Protein AF-A0A8X6V679-F1 (afdb_monomer)

Secondary structure (DSSP, 8-state):
-HHHHHGGGSPPHHHHHHHHHHHHTT----SPPPP-----TT--HHHHHHHHT--STTTS----------------------

Structure (mmCIF, N/CA/C/O backbone):
data_AF-A0A8X6V679-F1
#
_entry.id   AF-A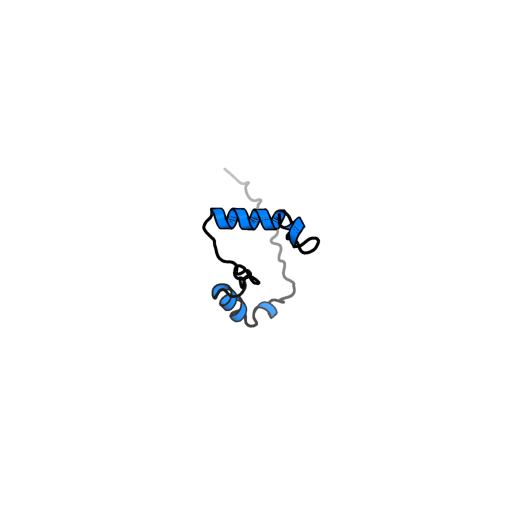0A8X6V679-F1
#
loop_
_atom_site.group_PDB
_atom_site.id
_atom_site.type_symbol
_atom_site.label_atom_id
_atom_site.label_alt_id
_atom_site.label_comp_id
_atom_site.label_asym_id
_atom_site.label_entity_id
_atom_site.label_seq_id
_atom_site.pdbx_PDB_ins_code
_atom_site.Cartn_x
_atom_site.Cartn_y
_atom_site.Cartn_z
_atom_site.occupancy
_atom_site.B_iso_or_equiv
_atom_site.auth_seq_id
_atom_site.auth_comp_id
_atom_site.auth_asym_id
_atom_site.auth_atom_id
_atom_site.pdbx_PDB_model_num
ATOM 1 N N . MET A 1 1 ? -10.571 7.291 8.590 1.00 79.00 1 MET A N 1
ATOM 2 C CA . MET A 1 1 ? -11.576 7.001 7.544 1.00 79.00 1 MET A CA 1
ATOM 3 C C . MET A 1 1 ? -11.619 5.514 7.212 1.00 79.00 1 MET A C 1
ATOM 5 O O . MET A 1 1 ? -12.658 4.926 7.447 1.00 79.00 1 MET A O 1
ATOM 9 N N . MET A 1 2 ? -10.517 4.878 6.779 1.00 85.06 2 MET A N 1
ATOM 10 C CA . MET A 1 2 ? -10.535 3.445 6.417 1.00 85.06 2 MET A CA 1
ATOM 11 C C . MET A 1 2 ? -10.996 2.508 7.539 1.00 85.06 2 MET A C 1
ATOM 13 O O . MET A 1 2 ? -11.867 1.686 7.299 1.00 85.06 2 MET A O 1
ATOM 17 N N . VAL A 1 3 ? -10.512 2.692 8.770 1.00 89.81 3 VAL A N 1
ATOM 18 C CA . VAL A 1 3 ? -10.929 1.867 9.924 1.00 89.81 3 VAL A CA 1
ATOM 19 C C . VAL A 1 3 ? -12.436 1.952 10.199 1.00 89.81 3 VAL A C 1
ATOM 21 O O . VAL A 1 3 ? -13.025 0.994 10.667 1.00 89.81 3 VAL A O 1
ATOM 24 N N . ARG A 1 4 ? -13.097 3.069 9.862 1.00 93.25 4 ARG A N 1
ATOM 25 C CA . ARG A 1 4 ? -14.552 3.205 10.056 1.00 93.25 4 ARG A CA 1
ATOM 26 C C . ARG A 1 4 ? -15.385 2.429 9.032 1.00 93.25 4 ARG A C 1
ATOM 28 O O . ARG A 1 4 ? -16.573 2.269 9.255 1.00 93.25 4 ARG A O 1
ATOM 35 N N . VAL A 1 5 ? -14.799 2.048 7.897 1.00 93.31 5 VAL A N 1
ATOM 36 C CA . VAL A 1 5 ? -15.508 1.399 6.779 1.00 93.31 5 VAL A CA 1
ATOM 37 C C . VAL A 1 5 ? -15.113 -0.069 6.659 1.00 93.31 5 VAL A C 1
ATOM 39 O O . VAL A 1 5 ? -15.955 -0.907 6.374 1.00 93.31 5 VAL A O 1
ATOM 42 N N . TYR A 1 6 ? -13.831 -0.366 6.870 1.00 93.38 6 TYR A N 1
ATOM 43 C CA . TYR A 1 6 ? -13.256 -1.697 6.689 1.00 93.38 6 TYR A CA 1
ATOM 44 C C . TYR A 1 6 ? -12.922 -2.397 8.007 1.00 93.38 6 TYR A C 1
ATOM 46 O O . TYR A 1 6 ? -12.557 -3.566 7.969 1.00 93.38 6 TYR A O 1
ATOM 54 N N . GLU A 1 7 ? -13.029 -1.698 9.144 1.00 92.88 7 GLU A N 1
ATOM 55 C CA . GLU A 1 7 ? -12.764 -2.239 10.483 1.00 92.88 7 GLU A CA 1
ATOM 56 C C . GLU A 1 7 ? -11.440 -3.022 10.515 1.00 92.88 7 GLU A C 1
ATOM 58 O O . GLU A 1 7 ? -10.386 -2.454 10.212 1.00 92.88 7 GLU A O 1
ATOM 63 N N . ASP A 1 8 ? -11.493 -4.319 10.810 1.00 92.81 8 ASP A N 1
ATOM 64 C CA . ASP A 1 8 ? -10.334 -5.208 10.923 1.00 92.81 8 ASP A CA 1
ATOM 65 C C . ASP A 1 8 ? -9.650 -5.515 9.581 1.00 92.81 8 ASP A C 1
ATOM 67 O O . ASP A 1 8 ? -8.497 -5.940 9.549 1.00 92.81 8 ASP A O 1
ATOM 71 N N . GLN A 1 9 ? -10.336 -5.283 8.459 1.00 93.62 9 GLN A N 1
ATOM 72 C CA . GLN A 1 9 ? -9.786 -5.427 7.106 1.00 93.62 9 GLN A CA 1
ATOM 73 C C . GLN A 1 9 ? -9.129 -4.134 6.604 1.00 93.62 9 GLN A C 1
ATOM 75 O O . GLN A 1 9 ? -8.655 -4.069 5.467 1.00 93.62 9 GLN A O 1
ATOM 80 N N . ALA A 1 10 ? -9.110 -3.075 7.418 1.00 93.12 10 ALA A N 1
ATOM 81 C CA . ALA A 1 10 ? -8.450 -1.837 7.047 1.00 93.12 10 ALA A CA 1
ATOM 82 C C . ALA A 1 10 ? -6.935 -2.040 6.898 1.00 93.12 10 ALA A C 1
ATOM 84 O O . ALA A 1 10 ? -6.277 -2.697 7.706 1.00 93.12 10 ALA A O 1
ATOM 85 N N . LEU A 1 11 ? -6.359 -1.397 5.880 1.00 91.44 11 LEU A N 1
ATOM 86 C CA . LEU A 1 11 ? -4.912 -1.350 5.713 1.00 91.44 11 LEU A CA 1
ATOM 87 C C . LEU A 1 11 ? -4.246 -0.735 6.948 1.00 91.44 11 LEU A C 1
ATOM 89 O O . LEU A 1 11 ? -4.728 0.247 7.521 1.00 91.44 11 LEU A O 1
ATOM 93 N N . SER A 1 12 ? -3.089 -1.282 7.320 1.00 92.25 12 SER A N 1
ATOM 94 C CA . SER A 1 12 ? -2.295 -0.711 8.403 1.00 92.25 12 SER A CA 1
ATOM 95 C C . SER A 1 12 ? -1.796 0.689 8.036 1.00 92.25 12 SER A C 1
ATOM 97 O O . SER A 1 12 ? -1.600 1.023 6.864 1.00 92.25 12 SER A O 1
ATOM 99 N N . MET A 1 13 ? -1.525 1.509 9.054 1.00 91.25 13 MET A N 1
ATOM 100 C CA . MET A 1 13 ? -1.056 2.884 8.863 1.00 91.25 13 MET A CA 1
ATOM 101 C C . MET A 1 13 ? 0.207 2.962 7.982 1.00 91.25 13 MET A C 1
ATOM 103 O O . MET A 1 13 ? 0.352 3.882 7.181 1.00 91.25 13 MET A O 1
ATOM 107 N N . LYS A 1 14 ? 1.096 1.962 8.073 1.00 94.06 14 LYS A N 1
ATOM 108 C CA . LYS A 1 14 ? 2.303 1.865 7.240 1.00 94.06 14 LYS A CA 1
ATOM 109 C C . LYS A 1 14 ? 1.968 1.818 5.745 1.00 94.06 14 LYS A C 1
ATOM 111 O O . LYS A 1 14 ? 2.565 2.567 4.977 1.00 94.06 14 LYS A O 1
ATOM 116 N N . PHE A 1 15 ? 1.006 0.984 5.346 1.00 92.81 15 PHE A N 1
ATOM 117 C CA . PHE A 1 15 ? 0.582 0.884 3.946 1.00 92.81 15 PHE A CA 1
ATOM 118 C C . PHE A 1 15 ? -0.072 2.179 3.463 1.00 92.81 15 PHE A C 1
ATOM 120 O O . PHE A 1 15 ? 0.192 2.617 2.348 1.00 92.81 15 PHE A O 1
ATOM 127 N N . VAL A 1 16 ? -0.875 2.834 4.307 1.00 92.25 16 VAL A N 1
ATOM 128 C CA . VAL A 1 16 ? -1.501 4.121 3.963 1.00 92.25 16 VAL A CA 1
ATOM 129 C C . VAL A 1 16 ? -0.442 5.183 3.646 1.00 92.25 16 VAL A C 1
ATOM 131 O O . VAL A 1 16 ? -0.577 5.896 2.653 1.00 92.25 16 VAL A O 1
ATOM 134 N N . TYR A 1 17 ? 0.632 5.268 4.437 1.00 94.44 17 TYR A N 1
ATOM 135 C CA . TYR A 1 17 ? 1.721 6.215 4.175 1.00 94.44 17 TYR A CA 1
ATOM 136 C C . TYR A 1 17 ? 2.529 5.884 2.919 1.00 94.44 17 TYR A C 1
ATOM 138 O O . TYR A 1 17 ? 2.917 6.797 2.194 1.00 94.44 17 TYR A O 1
ATOM 146 N N . GLU A 1 18 ? 2.759 4.603 2.637 1.00 93.38 18 GLU A N 1
ATOM 147 C CA . GLU A 1 18 ? 3.434 4.172 1.411 1.00 93.38 18 GLU A CA 1
ATOM 148 C C . GLU A 1 18 ? 2.636 4.572 0.162 1.00 93.38 18 GLU A C 1
ATOM 150 O O . GLU A 1 18 ? 3.178 5.187 -0.756 1.00 93.38 18 GLU A O 1
ATOM 155 N N . TRP A 1 19 ? 1.327 4.307 0.157 1.00 92.19 19 TRP A N 1
ATOM 156 C CA . TRP A 1 19 ? 0.436 4.745 -0.918 1.00 92.19 19 TRP A CA 1
ATOM 157 C C . TRP A 1 19 ? 0.386 6.267 -1.038 1.00 92.19 19 TRP A C 1
ATOM 159 O O . TRP A 1 19 ? 0.455 6.799 -2.142 1.00 92.19 19 TRP A O 1
ATOM 169 N N . PHE A 1 20 ? 0.331 6.983 0.087 1.00 93.19 20 PHE A N 1
ATOM 170 C CA . PHE A 1 20 ? 0.362 8.443 0.084 1.00 93.19 20 PHE A CA 1
ATOM 171 C C . PHE A 1 20 ? 1.646 9.002 -0.549 1.00 93.19 20 PHE A C 1
ATOM 173 O O . PHE A 1 20 ? 1.576 9.937 -1.344 1.00 93.19 20 PHE A O 1
ATOM 180 N N . ALA A 1 21 ? 2.809 8.421 -0.244 1.00 94.19 21 ALA A N 1
ATOM 181 C CA . ALA A 1 21 ? 4.073 8.806 -0.869 1.00 94.19 21 ALA A CA 1
ATOM 182 C C . ALA A 1 21 ? 4.067 8.526 -2.381 1.00 94.19 21 ALA A C 1
ATOM 184 O O . ALA A 1 21 ? 4.382 9.419 -3.164 1.00 94.19 21 ALA A O 1
ATOM 185 N N . ARG A 1 22 ? 3.603 7.340 -2.797 1.00 94.06 22 ARG A N 1
ATOM 186 C CA . ARG A 1 22 ? 3.474 6.966 -4.216 1.00 94.06 22 ARG A CA 1
ATOM 187 C C . ARG A 1 22 ? 2.587 7.930 -5.001 1.00 94.06 22 ARG A C 1
ATOM 189 O O . ARG A 1 22 ? 2.964 8.346 -6.093 1.00 94.06 22 ARG A O 1
ATOM 196 N N . PHE A 1 23 ? 1.452 8.338 -4.434 1.00 93.19 23 PHE A N 1
ATOM 197 C CA . PHE A 1 23 ? 0.579 9.327 -5.070 1.00 93.19 23 PHE A CA 1
ATOM 198 C C . PHE A 1 23 ? 1.249 10.697 -5.196 1.00 93.19 23 PHE A C 1
ATOM 200 O O . PHE A 1 23 ? 1.108 11.352 -6.225 1.00 93.19 23 PHE A O 1
ATOM 207 N N . ARG A 1 24 ? 2.028 11.123 -4.193 1.00 95.25 24 ARG A N 1
ATOM 208 C CA . ARG A 1 24 ? 2.809 12.370 -4.280 1.00 95.25 24 ARG A CA 1
ATOM 209 C C . ARG A 1 24 ? 3.905 12.320 -5.344 1.00 95.25 24 ARG A C 1
ATOM 211 O O . ARG A 1 24 ? 4.249 13.362 -5.890 1.00 95.25 24 ARG A O 1
ATOM 218 N N . GLU A 1 25 ? 4.433 11.137 -5.633 1.00 94.88 25 GLU A N 1
ATOM 219 C CA . GLU A 1 25 ? 5.409 10.888 -6.701 1.00 94.88 25 GLU A CA 1
ATOM 220 C C . GLU A 1 25 ? 4.756 10.736 -8.090 1.00 94.88 25 GLU A C 1
ATOM 222 O O . GLU A 1 25 ? 5.458 10.527 -9.077 1.00 94.88 25 GLU A O 1
ATOM 227 N N . GLY A 1 26 ? 3.423 10.844 -8.192 1.00 93.50 26 GLY A N 1
ATOM 228 C CA . GLY A 1 26 ? 2.679 10.686 -9.448 1.00 93.50 26 GLY A CA 1
ATOM 229 C C . GLY A 1 26 ? 2.476 9.229 -9.877 1.00 93.50 26 GLY A C 1
A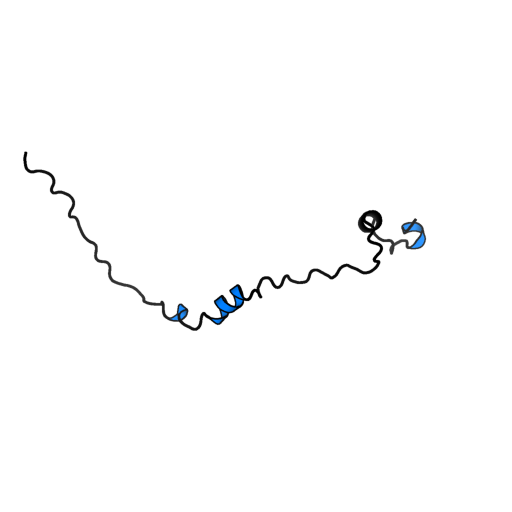TOM 230 O O . GLY A 1 26 ? 2.097 8.958 -11.015 1.00 93.50 26 GLY A O 1
ATOM 231 N N . CYS A 1 27 ? 2.728 8.264 -8.989 1.00 89.38 27 CYS A N 1
ATOM 232 C CA . CYS A 1 27 ? 2.490 6.851 -9.257 1.00 89.38 27 CYS A CA 1
ATOM 233 C C . CYS A 1 27 ? 1.042 6.480 -8.907 1.00 89.38 27 CYS A C 1
ATOM 235 O O . CYS A 1 27 ? 0.727 6.110 -7.778 1.0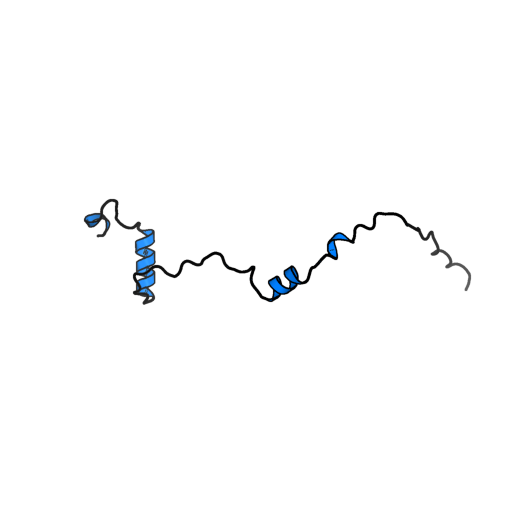0 89.38 27 CYS A O 1
ATOM 237 N N . GLU A 1 28 ? 0.159 6.561 -9.901 1.00 89.38 28 GLU A N 1
ATOM 238 C CA . GLU A 1 28 ? -1.276 6.255 -9.760 1.00 89.38 28 GLU A CA 1
ATOM 239 C C . GLU A 1 28 ? -1.617 4.772 -10.004 1.00 89.38 28 GLU A C 1
ATOM 241 O O . GLU A 1 28 ? -2.779 4.366 -9.976 1.00 89.38 28 GLU A O 1
ATOM 246 N N . ARG A 1 29 ? -0.609 3.929 -10.262 1.00 89.38 29 ARG A N 1
ATOM 247 C CA . ARG A 1 29 ? -0.818 2.506 -10.557 1.00 89.38 29 ARG A CA 1
ATOM 248 C C . ARG A 1 29 ? -1.290 1.764 -9.307 1.00 89.38 29 ARG A C 1
ATOM 250 O O . ARG A 1 29 ? -0.579 1.704 -8.310 1.00 89.38 29 ARG A O 1
ATOM 257 N N . VAL A 1 30 ? -2.457 1.128 -9.410 1.00 89.31 30 VAL A N 1
ATOM 258 C CA . VAL A 1 30 ? -3.046 0.304 -8.337 1.00 89.31 30 VAL A CA 1
ATOM 259 C C . VAL A 1 30 ? -2.399 -1.087 -8.257 1.00 89.31 30 VAL A C 1
ATOM 261 O O . VAL A 1 30 ? -2.402 -1.721 -7.208 1.00 89.31 30 VAL A O 1
ATOM 264 N N . SER A 1 31 ? -1.821 -1.567 -9.360 1.00 88.62 31 SER A N 1
ATOM 265 C CA . SER A 1 31 ? -1.130 -2.856 -9.415 1.00 88.62 31 SER A CA 1
ATOM 266 C C . SER A 1 31 ? 0.182 -2.834 -8.632 1.00 88.62 31 SER A C 1
ATOM 268 O O . SER A 1 31 ? 0.935 -1.859 -8.722 1.00 88.62 31 SER A O 1
ATOM 270 N N . ASP A 1 32 ? 0.518 -3.950 -7.987 1.00 86.44 32 ASP A N 1
ATOM 271 C CA . ASP A 1 32 ? 1.847 -4.147 -7.416 1.00 86.44 32 ASP A CA 1
ATOM 272 C C . ASP A 1 32 ? 2.940 -3.987 -8.476 1.00 86.44 32 ASP A C 1
ATOM 274 O O . ASP A 1 32 ? 2.774 -4.319 -9.655 1.00 86.44 32 ASP A O 1
ATOM 278 N N . ASN A 1 33 ? 4.092 -3.482 -8.037 1.00 83.19 33 ASN A N 1
ATOM 279 C CA . ASN A 1 33 ? 5.274 -3.500 -8.883 1.00 83.19 33 ASN A CA 1
ATOM 280 C C . ASN A 1 33 ? 5.672 -4.955 -9.156 1.00 83.19 33 ASN A C 1
ATOM 282 O O . ASN A 1 33 ? 5.469 -5.811 -8.288 1.00 83.19 33 ASN A O 1
ATOM 286 N N . PRO A 1 34 ? 6.278 -5.244 -10.323 1.00 87.31 34 PRO A N 1
ATOM 287 C CA . PRO A 1 34 ? 6.812 -6.569 -10.591 1.00 87.31 34 PRO A CA 1
ATOM 288 C C . PRO A 1 34 ? 7.694 -6.985 -9.416 1.00 87.31 34 PRO A C 1
ATOM 290 O O . PRO A 1 34 ? 8.624 -6.268 -9.028 1.00 87.31 34 PRO A O 1
ATOM 293 N N . ARG A 1 35 ? 7.350 -8.119 -8.799 1.00 84.00 35 ARG A N 1
ATOM 294 C CA . ARG A 1 35 ? 8.103 -8.655 -7.671 1.00 84.00 35 ARG A CA 1
ATOM 295 C C . ARG A 1 35 ? 9.527 -8.848 -8.165 1.00 84.00 35 ARG A C 1
ATOM 297 O O . ARG A 1 35 ? 9.737 -9.593 -9.119 1.00 84.00 35 ARG A O 1
ATOM 304 N N . ARG A 1 36 ? 10.499 -8.171 -7.545 1.00 77.06 36 ARG A N 1
ATOM 305 C CA . ARG A 1 36 ? 11.907 -8.495 -7.782 1.00 77.06 36 ARG A CA 1
ATOM 306 C C . ARG A 1 36 ? 12.065 -9.962 -7.399 1.00 77.06 36 ARG A C 1
ATOM 308 O O . ARG A 1 36 ? 11.969 -10.304 -6.223 1.00 77.06 36 ARG A O 1
ATOM 315 N N . GLY A 1 37 ? 12.155 -10.821 -8.409 1.00 82.25 37 GLY A N 1
ATOM 316 C CA . GLY A 1 37 ? 12.369 -12.245 -8.221 1.00 82.25 37 GLY A CA 1
ATOM 317 C C . GLY A 1 37 ? 13.742 -12.500 -7.611 1.00 82.25 37 GLY A C 1
ATOM 318 O O . GLY A 1 37 ? 14.477 -11.571 -7.261 1.00 82.25 37 GLY A O 1
ATOM 319 N N . ARG A 1 38 ? 14.118 -13.778 -7.518 1.00 79.88 38 ARG A N 1
ATOM 320 C CA . ARG A 1 38 ? 15.522 -14.129 -7.308 1.00 79.88 38 ARG A CA 1
ATOM 321 C C . ARG A 1 38 ? 16.317 -13.461 -8.428 1.00 79.88 38 ARG A C 1
ATOM 323 O O . ARG A 1 38 ? 16.040 -13.702 -9.596 1.00 79.88 38 ARG A O 1
ATOM 330 N N . LEU A 1 39 ? 17.256 -12.597 -8.059 1.00 65.06 39 LEU A N 1
ATOM 331 C CA . LEU A 1 39 ? 18.229 -12.071 -9.002 1.00 65.06 39 LEU A CA 1
ATOM 332 C C . LEU A 1 39 ? 18.941 -13.280 -9.619 1.00 65.06 39 LEU A C 1
ATOM 334 O O . LEU A 1 39 ? 19.604 -14.030 -8.901 1.00 65.06 39 LEU A O 1
ATOM 338 N N . GLU A 1 40 ? 18.784 -13.495 -10.922 1.00 57.28 40 GLU A N 1
ATOM 339 C CA . GLU A 1 40 ? 19.576 -14.461 -11.690 1.00 57.28 40 GLU A CA 1
ATOM 340 C C . GLU A 1 40 ? 21.000 -13.916 -11.879 1.00 57.28 40 GLU A C 1
ATOM 342 O O . GLU A 1 40 ? 21.527 -13.826 -12.977 1.00 57.28 40 GLU A O 1
ATOM 347 N N . THR A 1 41 ? 21.663 -13.524 -10.791 1.00 56.97 41 THR A N 1
ATOM 348 C CA . THR A 1 41 ? 23.069 -13.094 -10.814 1.00 56.97 41 THR A CA 1
ATOM 349 C C . THR A 1 41 ? 24.028 -14.252 -11.096 1.00 56.97 41 THR A C 1
ATOM 351 O O . THR A 1 41 ? 25.230 -14.038 -11.208 1.00 56.97 41 THR A O 1
ATOM 354 N N . SER A 1 42 ? 23.520 -15.484 -11.203 1.00 57.84 42 SER A N 1
ATOM 355 C CA . SER A 1 42 ? 24.296 -16.672 -11.564 1.00 57.84 42 SER A CA 1
ATOM 356 C C . SER A 1 42 ? 24.342 -16.947 -13.069 1.00 57.84 42 SER A C 1
ATOM 358 O O . SER A 1 42 ? 25.077 -17.837 -13.474 1.00 57.84 42 SER A O 1
ATOM 360 N N . VAL A 1 43 ? 23.577 -16.217 -13.886 1.00 59.12 43 VAL A N 1
ATOM 361 C CA . VAL A 1 43 ? 23.459 -16.433 -15.338 1.00 59.12 43 VAL A CA 1
ATOM 362 C C . VAL A 1 43 ? 23.981 -15.191 -16.075 1.00 59.12 43 VAL A C 1
ATOM 364 O O . VAL A 1 43 ? 23.278 -14.598 -16.882 1.00 59.12 43 VAL A O 1
ATOM 367 N N . SER A 1 44 ? 25.196 -14.730 -15.749 1.00 65.69 44 SER A N 1
ATOM 368 C CA . SER A 1 44 ? 25.952 -13.916 -16.715 1.00 65.69 44 SER A CA 1
ATOM 369 C C . SER A 1 44 ? 26.739 -14.870 -17.603 1.00 65.69 44 SER A C 1
ATOM 371 O O . SER A 1 44 ? 27.226 -15.897 -17.118 1.00 65.69 44 SER A O 1
ATOM 373 N N . ASP A 1 45 ? 26.873 -14.537 -18.885 1.00 64.94 45 ASP A N 1
ATOM 374 C CA . ASP A 1 45 ? 27.632 -15.340 -19.851 1.00 64.94 45 ASP A CA 1
ATOM 375 C C . ASP A 1 45 ? 29.054 -15.639 -19.339 1.00 64.94 45 ASP A C 1
ATOM 377 O O . ASP A 1 45 ? 29.573 -16.737 -19.516 1.00 64.94 45 ASP A O 1
ATOM 381 N N . GLU A 1 46 ? 29.638 -14.716 -18.568 1.00 67.88 46 GLU A N 1
ATOM 382 C CA . GLU A 1 46 ? 30.964 -14.857 -17.956 1.00 67.88 46 GLU A CA 1
ATOM 383 C C . GLU A 1 46 ? 31.024 -15.957 -16.883 1.00 67.88 46 GLU A C 1
ATOM 385 O O . GLU A 1 46 ? 32.060 -16.605 -16.717 1.00 67.88 46 GLU A O 1
ATOM 390 N N . ASN A 1 47 ? 29.944 -16.154 -16.117 1.00 62.75 47 ASN A N 1
ATOM 391 C CA . ASN A 1 47 ? 29.852 -17.224 -15.119 1.00 62.75 47 ASN A CA 1
ATOM 392 C C . ASN A 1 47 ? 29.559 -18.569 -15.793 1.00 62.75 47 ASN A C 1
ATOM 394 O O . ASN A 1 47 ? 30.116 -19.591 -15.398 1.00 62.75 47 ASN A O 1
ATOM 398 N N . ILE A 1 48 ? 28.749 -18.552 -16.853 1.00 70.00 48 ILE A N 1
ATOM 399 C CA . ILE A 1 48 ? 28.396 -19.732 -17.642 1.00 70.00 48 ILE A CA 1
ATOM 400 C C . ILE A 1 48 ? 29.625 -20.292 -18.366 1.00 70.00 48 ILE A C 1
ATOM 402 O O . ILE A 1 48 ? 29.883 -21.493 -18.300 1.00 70.00 48 ILE A O 1
ATOM 406 N N . GLU A 1 49 ? 30.420 -19.436 -19.007 1.00 66.94 49 GLU A N 1
ATOM 407 C CA . GLU A 1 49 ? 31.663 -19.846 -19.660 1.00 66.94 49 GLU A CA 1
ATOM 408 C C . GLU A 1 49 ? 32.667 -20.407 -18.647 1.00 66.94 49 GLU A C 1
ATOM 410 O O . GLU A 1 49 ? 33.288 -21.436 -18.902 1.00 66.94 49 GLU A O 1
ATOM 415 N N . LYS A 1 50 ? 32.811 -19.801 -17.464 1.00 66.12 50 LYS A N 1
ATOM 416 C CA . LYS A 1 50 ? 33.736 -20.314 -16.438 1.00 66.12 50 LYS A CA 1
ATOM 417 C C . LYS A 1 50 ? 33.312 -21.673 -15.887 1.00 66.12 50 LYS A C 1
ATOM 419 O O . LYS A 1 50 ? 34.181 -22.521 -15.689 1.00 66.12 50 LYS A O 1
ATOM 424 N N . ASP A 1 51 ? 32.017 -21.890 -15.675 1.00 61.62 51 ASP A N 1
ATOM 425 C CA . ASP A 1 51 ? 31.501 -23.140 -15.111 1.00 61.62 51 ASP A CA 1
ATOM 426 C C . ASP A 1 51 ? 31.411 -24.265 -16.156 1.00 61.62 51 ASP A C 1
ATOM 428 O O . ASP A 1 51 ? 31.736 -25.413 -15.849 1.00 61.62 51 ASP A O 1
ATOM 432 N N . MET A 1 52 ? 31.045 -23.960 -17.407 1.00 60.72 52 MET A N 1
ATOM 433 C CA . MET A 1 52 ? 30.964 -24.962 -18.481 1.00 60.72 52 MET A CA 1
ATOM 434 C C . MET A 1 52 ? 32.333 -25.319 -19.085 1.00 60.72 52 MET A C 1
ATOM 436 O O . MET A 1 52 ? 32.518 -26.440 -19.558 1.00 60.72 52 MET A O 1
ATOM 440 N N . THR A 1 53 ? 33.315 -24.408 -19.034 1.00 55.72 53 THR A N 1
ATOM 441 C CA . THR A 1 53 ? 34.673 -24.622 -19.579 1.00 55.72 53 THR A CA 1
ATOM 442 C C . THR A 1 53 ? 35.666 -25.152 -18.536 1.00 55.72 53 THR A C 1
ATOM 444 O O . THR A 1 53 ? 36.864 -25.224 -18.805 1.00 55.72 53 THR A O 1
ATOM 447 N N . GLN A 1 54 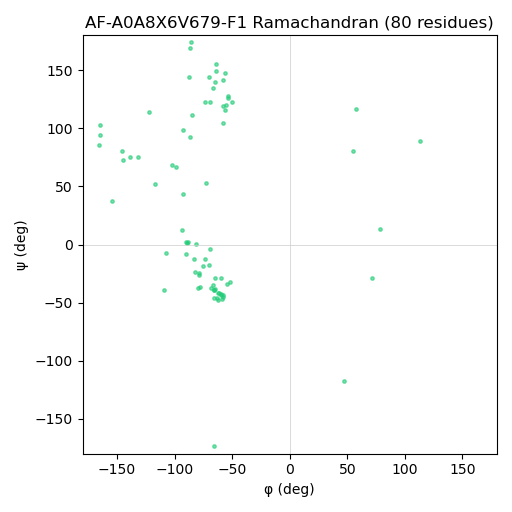? 35.201 -25.608 -17.365 1.00 59.03 54 GLN A N 1
ATOM 448 C CA . GLN A 1 54 ? 35.991 -26.482 -16.484 1.00 59.03 54 GLN A CA 1
ATOM 449 C C . GLN A 1 54 ? 35.601 -27.966 -16.648 1.00 59.03 54 GLN A C 1
ATOM 451 O O . GLN A 1 54 ? 35.115 -28.578 -15.694 1.00 59.03 54 GLN A O 1
ATOM 456 N N . PRO A 1 55 ? 35.842 -28.623 -17.801 1.00 58.16 55 PRO A N 1
ATOM 457 C CA . PRO A 1 55 ? 35.829 -30.070 -17.831 1.00 58.16 55 PRO A CA 1
ATOM 458 C C . PRO A 1 55 ? 37.105 -30.592 -17.149 1.00 58.16 55 PRO A C 1
ATOM 460 O O . PRO A 1 55 ? 38.231 -30.299 -17.548 1.00 58.16 55 PRO A O 1
ATOM 463 N N . PHE A 1 56 ? 36.909 -31.415 -16.116 1.00 55.25 56 PHE A N 1
ATOM 464 C CA . PHE A 1 56 ? 37.772 -32.547 -15.742 1.00 55.25 56 PHE A CA 1
ATOM 465 C C . PHE A 1 56 ? 39.171 -32.290 -15.131 1.00 55.25 56 PHE A C 1
ATOM 467 O O . PHE A 1 56 ? 39.617 -33.080 -14.298 1.00 55.25 56 PHE A O 1
ATOM 474 N N . ASN A 1 57 ? 39.858 -31.184 -15.428 1.00 53.38 57 ASN A N 1
ATOM 475 C CA . ASN A 1 57 ? 41.265 -31.003 -15.022 1.00 53.38 57 ASN A CA 1
ATOM 476 C C . ASN A 1 57 ? 41.494 -30.721 -13.526 1.00 53.38 57 ASN A C 1
ATOM 478 O O . ASN A 1 57 ? 42.622 -30.830 -13.047 1.00 53.38 57 ASN A O 1
ATOM 482 N N . LYS A 1 58 ? 40.447 -30.411 -12.752 1.00 53.88 58 LYS A N 1
ATOM 483 C CA . LYS A 1 58 ? 40.576 -30.196 -11.299 1.00 53.88 58 LYS A CA 1
ATOM 484 C C . LYS A 1 58 ? 40.556 -31.495 -10.482 1.00 53.88 58 LYS A C 1
ATOM 486 O O . LYS A 1 58 ? 4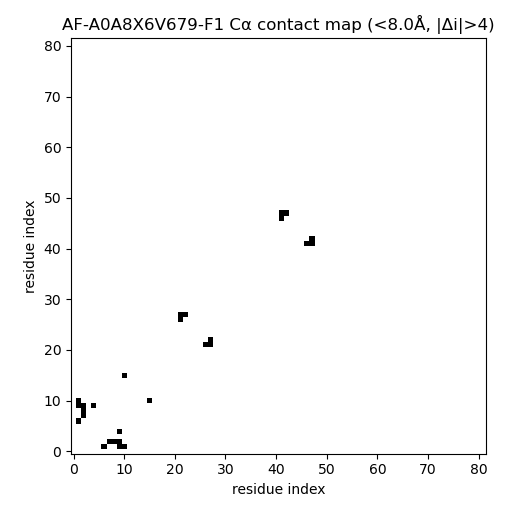0.919 -31.470 -9.310 1.00 53.88 58 LYS A O 1
ATOM 491 N N . MET A 1 59 ? 40.175 -32.629 -11.085 1.00 57.19 59 MET A N 1
ATOM 492 C CA . MET A 1 59 ? 40.242 -33.946 -10.429 1.00 57.19 59 MET A CA 1
ATOM 493 C C . MET A 1 59 ? 41.637 -34.589 -10.498 1.00 57.19 59 MET A C 1
ATOM 495 O O . MET A 1 59 ? 41.964 -35.387 -9.623 1.00 57.19 59 MET A O 1
ATOM 499 N N . PHE A 1 60 ? 42.475 -34.224 -11.477 1.00 54.19 60 PHE A N 1
ATOM 500 C CA . PHE A 1 60 ? 43.794 -34.842 -11.694 1.00 54.19 60 PHE A CA 1
ATOM 501 C C . PHE A 1 60 ? 44.968 -34.184 -10.949 1.00 54.19 60 PHE A C 1
ATOM 503 O O . PHE A 1 60 ? 46.088 -34.666 -11.051 1.00 54.19 60 PHE A O 1
ATOM 510 N N . GLN A 1 61 ? 44.743 -33.152 -10.128 1.00 48.75 61 GLN A N 1
ATOM 511 C CA . GLN A 1 61 ? 45.790 -32.570 -9.267 1.00 48.75 61 GLN A CA 1
ATOM 512 C C . GLN A 1 61 ? 45.820 -33.188 -7.857 1.00 48.75 61 GLN A C 1
ATOM 514 O O . GLN A 1 61 ? 45.956 -32.490 -6.854 1.00 48.75 61 GLN A O 1
ATOM 519 N N . ARG A 1 62 ? 45.704 -34.517 -7.763 1.00 54.34 62 ARG A N 1
ATOM 520 C CA . ARG A 1 62 ? 46.186 -35.268 -6.593 1.00 54.34 62 ARG A CA 1
ATOM 521 C C . ARG A 1 62 ? 47.516 -35.929 -6.941 1.00 54.34 62 ARG A C 1
ATOM 523 O O . ARG A 1 62 ? 47.603 -37.150 -7.008 1.00 54.34 62 ARG A O 1
ATOM 530 N N . GLU A 1 63 ? 48.556 -35.129 -7.132 1.00 47.88 63 GLU A N 1
ATOM 531 C CA . GLU A 1 63 ? 49.908 -35.638 -6.917 1.00 47.88 63 GLU A CA 1
ATOM 532 C C . GLU A 1 63 ? 50.229 -35.498 -5.424 1.00 47.88 63 GLU A C 1
ATOM 534 O O . GLU A 1 63 ? 50.281 -34.407 -4.859 1.00 47.88 63 GLU A O 1
ATOM 539 N N . ASN A 1 64 ? 50.322 -36.656 -4.775 1.00 36.72 64 ASN A N 1
ATOM 540 C CA . ASN A 1 64 ? 50.706 -36.850 -3.380 1.00 36.72 64 ASN A CA 1
ATOM 541 C C . ASN A 1 64 ? 52.254 -36.940 -3.271 1.00 36.72 64 ASN A C 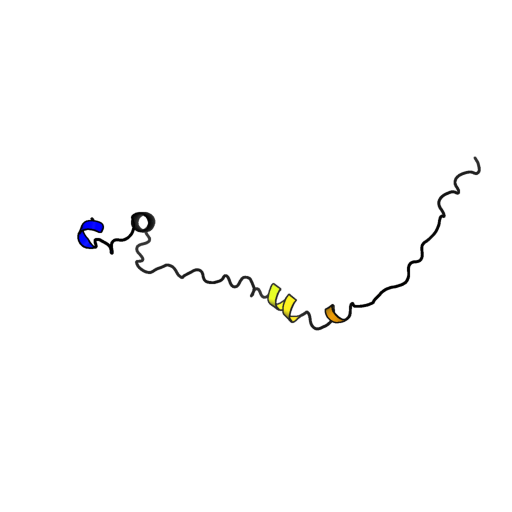1
ATOM 543 O O . ASN A 1 64 ? 52.940 -37.001 -4.287 1.00 36.72 64 ASN A O 1
ATOM 547 N N . PRO A 1 65 ? 52.821 -36.901 -2.053 1.00 51.59 65 PRO A N 1
ATOM 548 C CA . PRO A 1 65 ? 53.991 -36.107 -1.678 1.00 51.59 65 PRO A CA 1
ATOM 549 C C . PRO A 1 65 ? 55.344 -36.781 -1.966 1.00 51.59 65 PRO A C 1
ATOM 551 O O . PRO A 1 65 ? 55.412 -37.974 -2.248 1.00 51.59 65 PRO A O 1
ATOM 554 N N . THR A 1 66 ? 56.420 -36.013 -1.733 1.00 49.09 66 THR A N 1
ATOM 555 C CA . THR A 1 66 ? 57.841 -36.394 -1.517 1.00 49.09 66 THR A CA 1
ATOM 556 C C . THR A 1 66 ? 58.804 -35.957 -2.623 1.00 49.09 66 THR A C 1
ATOM 558 O O . THR A 1 66 ? 59.153 -36.741 -3.497 1.00 49.09 66 THR A O 1
ATOM 561 N N . LYS A 1 67 ? 59.353 -34.741 -2.492 1.00 47.12 67 LYS A N 1
ATOM 562 C CA . LYS A 1 67 ? 60.814 -34.531 -2.495 1.00 47.12 67 LYS A CA 1
ATOM 563 C C . LYS A 1 67 ? 61.148 -33.135 -1.967 1.00 47.12 67 LYS A C 1
ATOM 565 O O . LYS A 1 67 ? 61.174 -32.163 -2.713 1.00 47.12 67 LYS A O 1
ATOM 570 N N . SER A 1 68 ? 61.423 -33.029 -0.673 1.00 50.38 68 SER A N 1
ATOM 571 C CA . SER A 1 68 ? 62.341 -31.995 -0.205 1.00 50.38 68 SER A CA 1
ATOM 572 C C . SER A 1 68 ? 63.736 -32.327 -0.748 1.00 50.38 68 SER A C 1
ATOM 574 O O . SER A 1 68 ? 64.176 -33.477 -0.688 1.00 50.38 68 SER A O 1
ATOM 576 N N . PRO A 1 69 ? 64.446 -31.328 -1.275 1.00 47.12 69 PRO A N 1
ATOM 577 C CA . PRO A 1 69 ? 65.846 -31.218 -0.928 1.00 47.12 69 PRO A CA 1
ATOM 578 C C . PRO A 1 69 ? 66.081 -29.844 -0.309 1.00 47.12 69 PRO A C 1
ATOM 580 O O . PRO A 1 69 ? 65.939 -28.809 -0.956 1.00 47.12 69 PRO A O 1
ATOM 583 N N . SER A 1 70 ? 66.428 -29.871 0.976 1.00 52.16 70 SER A N 1
ATOM 584 C CA . SER A 1 70 ? 67.138 -28.785 1.645 1.00 52.16 70 SER A CA 1
ATOM 585 C C . SER A 1 70 ? 68.403 -28.457 0.848 1.00 52.16 70 SER A C 1
ATOM 587 O O . SER A 1 70 ? 69.184 -29.378 0.594 1.00 52.16 70 SER A O 1
ATOM 589 N N . PRO A 1 71 ? 68.663 -27.198 0.466 1.00 54.91 71 PRO A N 1
ATOM 590 C CA . PRO A 1 71 ? 70.013 -26.760 0.207 1.00 54.91 71 PRO A CA 1
ATOM 591 C C . PRO A 1 71 ? 70.551 -26.162 1.504 1.00 54.91 71 PRO A C 1
ATOM 593 O O . PRO A 1 71 ? 70.286 -25.012 1.862 1.00 54.91 71 PRO A O 1
ATOM 596 N N . ASP A 1 72 ? 71.318 -26.984 2.210 1.00 43.56 72 ASP A N 1
ATOM 597 C CA . ASP A 1 72 ? 72.235 -26.517 3.229 1.00 43.56 72 ASP A CA 1
ATOM 598 C C . ASP A 1 72 ? 73.160 -25.439 2.639 1.00 43.56 72 ASP A C 1
ATOM 600 O O . ASP A 1 72 ? 73.862 -25.643 1.652 1.00 43.56 72 ASP A O 1
ATOM 604 N N . ARG A 1 73 ? 73.180 -24.294 3.320 1.00 49.38 73 ARG A N 1
ATOM 605 C CA . ARG A 1 73 ? 74.417 -23.687 3.824 1.00 49.38 73 ARG A CA 1
ATOM 606 C C . ARG A 1 73 ? 75.521 -23.431 2.781 1.00 49.38 73 ARG A C 1
ATOM 608 O O . ARG A 1 73 ? 76.544 -24.105 2.766 1.00 49.38 73 ARG A O 1
ATOM 615 N N . ALA A 1 74 ? 75.399 -22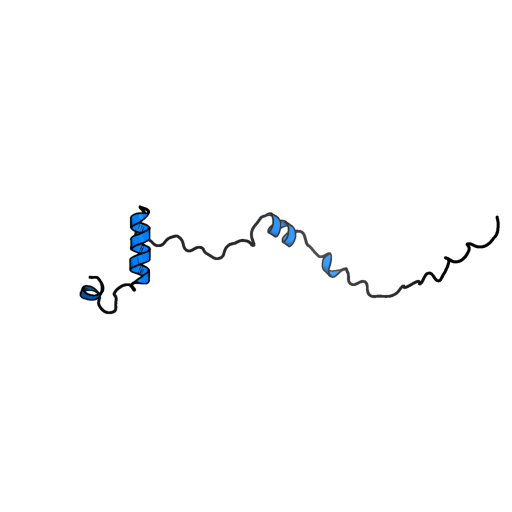.335 2.036 1.00 47.22 74 ALA A N 1
ATOM 616 C CA . ALA A 1 74 ? 76.546 -21.688 1.390 1.00 47.22 74 ALA A CA 1
ATOM 617 C C . ALA A 1 74 ? 76.361 -20.163 1.362 1.00 47.22 74 ALA A C 1
ATOM 619 O O . ALA A 1 74 ? 75.930 -19.577 0.377 1.00 47.22 74 ALA A O 1
ATOM 620 N N . GLY A 1 75 ? 76.659 -19.523 2.493 1.00 44.72 75 GLY A N 1
ATOM 621 C CA . GLY A 1 75 ? 76.590 -18.071 2.658 1.00 44.72 75 GLY A CA 1
ATOM 622 C C . GLY A 1 75 ? 77.521 -17.567 3.757 1.00 44.72 75 GLY A C 1
ATOM 623 O O . GLY A 1 75 ? 77.138 -16.689 4.516 1.00 44.72 75 GLY A O 1
ATOM 624 N N . LEU A 1 76 ? 78.712 -18.161 3.892 1.00 52.91 76 LEU A N 1
ATOM 625 C CA . LEU A 1 76 ? 79.802 -17.649 4.732 1.00 52.91 76 LEU A CA 1
ATOM 626 C C . LEU A 1 76 ? 81.153 -17.937 4.067 1.00 52.91 76 LEU A C 1
ATOM 628 O O . LEU A 1 76 ? 81.923 -18.779 4.514 1.00 52.91 76 LEU A O 1
ATOM 632 N N . THR A 1 77 ? 81.447 -17.206 2.997 1.00 55.25 77 THR A N 1
ATOM 633 C CA . THR A 1 77 ? 82.821 -16.973 2.532 1.00 55.25 77 THR A CA 1
ATOM 634 C C . THR A 1 77 ? 82.945 -15.514 2.111 1.00 55.25 77 THR A C 1
ATOM 636 O O . THR A 1 77 ? 82.955 -15.185 0.932 1.00 55.25 77 THR A O 1
ATOM 639 N N . ALA A 1 78 ? 83.009 -14.629 3.103 1.00 51.81 78 ALA A N 1
ATOM 640 C CA . ALA A 1 78 ? 83.501 -13.266 2.948 1.00 51.81 78 ALA A CA 1
ATOM 641 C C . ALA A 1 78 ? 84.492 -13.000 4.085 1.00 51.81 78 ALA A C 1
ATOM 643 O O . ALA A 1 78 ? 84.151 -12.386 5.087 1.00 51.81 78 ALA A O 1
ATOM 644 N N . LEU A 1 79 ? 85.697 -13.564 3.960 1.00 50.62 79 LEU A N 1
ATOM 645 C CA . LEU A 1 79 ? 86.879 -13.176 4.733 1.00 50.62 79 LEU A CA 1
ATOM 646 C C . LEU A 1 79 ? 88.122 -13.786 4.079 1.00 50.62 79 LEU A C 1
ATOM 648 O O . LEU A 1 79 ? 88.558 -14.871 4.445 1.00 50.62 79 LEU A O 1
ATOM 652 N N . THR A 1 80 ? 88.672 -13.092 3.081 1.00 42.47 80 THR A N 1
ATOM 653 C CA . THR A 1 80 ? 90.112 -13.059 2.770 1.00 42.47 80 THR A CA 1
ATOM 654 C C . THR A 1 80 ? 90.376 -11.873 1.833 1.00 42.47 80 THR A C 1
ATOM 656 O O . THR A 1 80 ? 90.086 -11.971 0.650 1.00 42.47 80 THR A O 1
ATOM 659 N N . LYS A 1 81 ? 90.931 -10.802 2.426 1.00 43.00 81 LYS A N 1
ATOM 660 C CA . LYS A 1 81 ? 91.971 -9.872 1.921 1.00 43.00 81 LYS A CA 1
ATOM 661 C C . LYS A 1 81 ? 91.646 -9.140 0.599 1.00 43.00 81 LYS A C 1
ATOM 663 O O . LYS A 1 81 ? 91.498 -9.773 -0.435 1.00 43.00 81 LYS A O 1
ATOM 668 N N . CYS A 1 82 ? 91.535 -7.813 0.569 1.00 34.91 82 CYS A N 1
ATOM 669 C CA . CYS A 1 82 ? 92.433 -6.809 1.158 1.00 34.91 82 CYS A CA 1
ATOM 6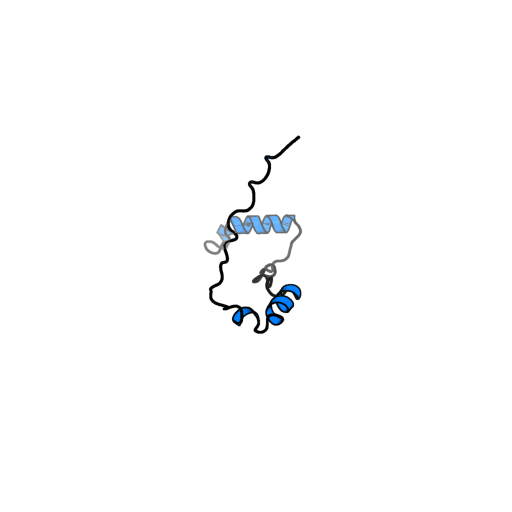70 C C . CYS A 1 82 ? 91.707 -5.708 1.933 1.00 34.91 82 CYS A C 1
ATOM 672 O O . CYS A 1 82 ? 90.574 -5.358 1.539 1.00 34.91 82 CYS A O 1
#

Sequence (82 aa):
MMVRVYEDQALSMKFVYEWFARFREGCERVSDNPRRGRLETSVSDENIEKDMTQPFNKMFQRENPTKSPSPDRAGLTALTKC

Radius of gyration: 35.34 Å; Cα contacts (8 Å, |Δ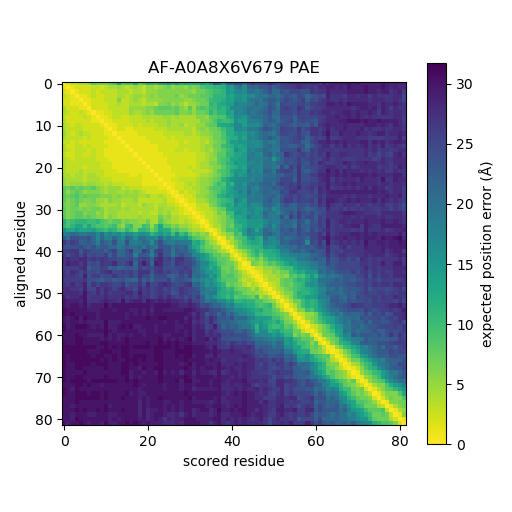i|>4): 14; chains: 1; bounding box: 108×49×31 Å

Foldseek 3Di:
DQCVPCPVNGDDPVVVVVVVVCVVVVNPDPDDDDPPDPPVPCPDVVNVCVVVVPPDPVVPPPPDDDDDDDDDDDDPDDDDDD

Organism: Trichonephila clavipes (NCBI:txid2585209)

Solvent-accessible surface area (backbone atoms only — not comparable to full-atom values): 5845 Å² total; per-residue (Å²): 112,58,55,82,77,43,48,92,74,32,78,54,71,69,58,54,51,54,52,52,52,35,50,76,72,69,50,80,71,86,66,81,73,84,73,83,65,84,77,67,79,74,71,41,71,74,51,47,51,58,64,70,71,59,70,71,67,82,74,73,75,75,80,77,88,88,80,87,75,83,81,78,86,87,86,84,86,86,86,79,88,134

pLDDT: mean 70.86, std 19.12, range [34.91, 95.25]

Mean predicted aligned error: 18.81 Å